Protein AF-A0A2N5EE15-F1 (afdb_monomer_lite)

pLDDT: mean 78.28, std 14.65, range [35.31, 95.31]

Organism: NCBI:txid2060067

Foldseek 3Di:
DDFAKDADDWDWDDDPDPPDIDIDGHPIDGPPDPDVVVVCVVDDVVVVCVVCVVVVDDDDDDPPPPD

Secondary structure (DSSP, 8-state):
----EE-SEEEEEE-SSTT-EEEEEES-EETT---HHHHHTTS-HHHHHHHHHHTT-----------

Structure (mmCIF, N/CA/C/O backbone):
data_AF-A0A2N5EE15-F1
#
_entry.id   AF-A0A2N5EE15-F1
#
loop_
_atom_site.group_PDB
_atom_site.id
_atom_site.type_symbol
_atom_site.label_atom_id
_atom_site.label_alt_id
_atom_site.label_comp_id
_atom_site.label_asym_id
_atom_site.label_entity_id
_atom_site.label_seq_id
_atom_site.pdbx_PDB_ins_code
_atom_site.Cartn_x
_atom_site.Cartn_y
_atom_site.Cartn_z
_atom_site.occupancy
_atom_site.B_iso_or_equiv
_atom_site.auth_seq_id
_atom_site.auth_comp_id
_atom_site.auth_asym_id
_atom_site.auth_atom_id
_atom_site.pdbx_PDB_model_num
ATOM 1 N N . MET A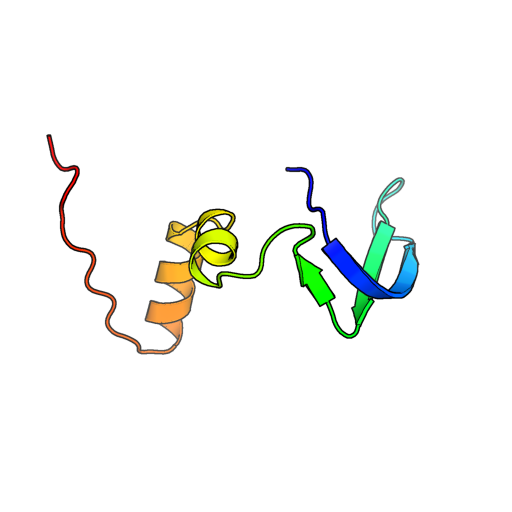 1 1 ? -0.359 10.199 2.869 1.00 54.41 1 MET A N 1
ATOM 2 C CA . MET A 1 1 ? -1.450 9.381 2.297 1.00 54.41 1 MET A CA 1
ATOM 3 C C . MET A 1 1 ? -2.137 8.637 3.433 1.00 54.41 1 MET A C 1
ATOM 5 O O . MET A 1 1 ? -1.434 8.199 4.334 1.00 54.41 1 MET A O 1
ATOM 9 N N . ASN A 1 2 ? -3.468 8.526 3.421 1.00 65.06 2 ASN A N 1
ATOM 10 C CA . ASN A 1 2 ? -4.217 7.779 4.438 1.00 65.06 2 ASN A CA 1
ATOM 11 C C . ASN A 1 2 ? -4.680 6.451 3.833 1.00 65.06 2 ASN A C 1
ATOM 13 O O . ASN A 1 2 ? -5.516 6.466 2.935 1.00 65.06 2 ASN A O 1
ATOM 17 N N . LEU A 1 3 ? -4.149 5.329 4.320 1.00 71.19 3 LEU A N 1
ATOM 18 C CA . LEU A 1 3 ? -4.546 3.989 3.884 1.00 71.19 3 LEU A CA 1
ATOM 19 C C . LEU A 1 3 ? -5.691 3.481 4.772 1.00 71.19 3 LEU A C 1
ATOM 21 O O . LEU A 1 3 ? -5.547 3.454 5.994 1.00 71.19 3 LEU A O 1
ATOM 25 N N . LYS A 1 4 ? -6.823 3.090 4.175 1.00 79.31 4 LYS A N 1
ATOM 26 C CA . LYS A 1 4 ? -7.968 2.496 4.887 1.00 79.31 4 LYS A CA 1
ATOM 27 C C . LYS A 1 4 ? -8.191 1.069 4.397 1.00 79.31 4 LYS A C 1
ATOM 29 O O . LYS A 1 4 ? -8.303 0.846 3.196 1.00 79.31 4 LYS A O 1
ATOM 34 N N . PHE A 1 5 ? -8.282 0.118 5.318 1.00 82.19 5 PHE A N 1
ATOM 35 C CA . PHE A 1 5 ? -8.455 -1.296 4.996 1.00 82.19 5 PHE A CA 1
ATOM 36 C C . PHE A 1 5 ? -9.287 -2.028 6.054 1.00 82.19 5 PHE A C 1
ATOM 38 O O . PHE A 1 5 ? -9.326 -1.623 7.215 1.00 82.19 5 PHE A O 1
ATOM 45 N N . GLU A 1 6 ? -9.956 -3.095 5.633 1.00 84.44 6 GLU A N 1
ATOM 46 C CA . GLU A 1 6 ? -10.514 -4.144 6.481 1.00 84.44 6 GLU A CA 1
ATOM 47 C C . GLU A 1 6 ? -9.497 -5.281 6.595 1.00 84.44 6 GLU A C 1
ATOM 49 O O . GLU A 1 6 ? -8.765 -5.578 5.653 1.00 84.44 6 GLU A O 1
ATOM 54 N N . CYS A 1 7 ? -9.412 -5.911 7.761 1.00 87.56 7 CYS A N 1
ATOM 55 C CA . CYS A 1 7 ? -8.540 -7.063 7.975 1.00 87.56 7 CYS A CA 1
ATOM 56 C C . CYS A 1 7 ? -9.123 -7.961 9.062 1.00 87.56 7 CYS A C 1
ATOM 58 O O . CYS A 1 7 ? -9.920 -7.499 9.884 1.00 87.56 7 CYS A O 1
ATOM 60 N N . ARG A 1 8 ? -8.716 -9.233 9.087 1.00 88.81 8 ARG A N 1
ATOM 61 C CA . ARG A 1 8 ? -9.102 -10.146 10.171 1.00 88.81 8 ARG A CA 1
ATOM 62 C C . ARG A 1 8 ? -8.284 -9.893 11.432 1.00 88.81 8 ARG A C 1
ATOM 64 O O . ARG A 1 8 ? -8.839 -9.838 12.524 1.00 88.81 8 ARG A O 1
ATOM 71 N N . ASP A 1 9 ? -6.975 -9.734 11.263 1.00 91.62 9 ASP A N 1
ATOM 72 C CA . ASP A 1 9 ? -6.026 -9.585 12.359 1.00 91.62 9 ASP A CA 1
ATOM 73 C C . ASP A 1 9 ? -5.122 -8.381 12.116 1.00 91.62 9 ASP A C 1
ATOM 75 O O . ASP A 1 9 ? -4.600 -8.198 11.014 1.00 91.62 9 ASP A O 1
ATOM 79 N N . VAL A 1 10 ? -4.880 -7.604 13.175 1.00 94.56 10 VAL A N 1
ATOM 80 C CA . VAL A 1 10 ? -3.934 -6.487 13.161 1.00 94.56 10 VAL A CA 1
ATOM 81 C C . VAL A 1 10 ? -2.925 -6.634 14.295 1.00 94.56 10 VAL A C 1
ATOM 83 O O . VAL A 1 10 ? -3.272 -6.924 15.442 1.00 94.56 10 VAL A O 1
ATOM 86 N N . ARG A 1 11 ? -1.649 -6.413 13.987 1.00 95.25 11 ARG A N 1
ATOM 87 C CA . ARG A 1 11 ? -0.567 -6.297 14.964 1.00 95.25 11 ARG A CA 1
ATOM 88 C C . ARG A 1 11 ? 0.125 -4.964 14.779 1.00 95.25 11 ARG A C 1
ATOM 90 O O . ARG A 1 11 ? 0.599 -4.641 13.695 1.00 95.25 11 ARG A O 1
ATOM 97 N N . VAL A 1 12 ? 0.224 -4.217 15.870 1.00 95.31 12 VAL A N 1
ATOM 98 C CA . VAL A 1 12 ? 0.927 -2.937 15.898 1.00 95.31 12 VAL A CA 1
ATOM 99 C C . VAL A 1 12 ? 2.187 -3.094 16.734 1.00 95.31 12 VAL A C 1
ATOM 101 O O . VAL A 1 12 ? 2.144 -3.613 17.850 1.00 95.31 12 VAL A O 1
ATOM 104 N N . ARG A 1 13 ? 3.322 -2.663 16.186 1.00 93.94 13 ARG A N 1
ATOM 105 C CA . ARG A 1 13 ? 4.628 -2.683 16.851 1.00 93.94 13 ARG A CA 1
ATOM 106 C C . ARG A 1 13 ? 5.284 -1.306 16.764 1.00 93.94 13 ARG A C 1
ATOM 108 O O . ARG A 1 13 ? 5.022 -0.581 15.805 1.00 93.94 13 ARG A O 1
ATOM 115 N N . PRO A 1 14 ? 6.157 -0.938 17.714 1.00 95.06 14 PRO A N 1
ATOM 116 C CA . PRO A 1 14 ? 6.973 0.262 17.580 1.00 95.06 14 PRO A CA 1
ATOM 117 C C . PRO A 1 14 ? 7.803 0.236 16.289 1.00 95.06 14 PRO A C 1
ATOM 119 O O . PRO A 1 14 ? 8.326 -0.809 15.891 1.00 95.06 14 PRO A O 1
ATOM 122 N N . GLY A 1 15 ? 7.892 1.385 15.622 1.00 91.56 15 GLY A N 1
ATOM 123 C CA . GLY A 1 15 ? 8.765 1.604 14.474 1.00 91.56 15 GLY A CA 1
ATOM 124 C C . GLY A 1 15 ? 10.223 1.815 14.878 1.00 91.56 15 GLY A C 1
ATOM 125 O O . GLY A 1 15 ? 10.602 1.649 16.037 1.00 91.56 15 GLY A O 1
ATOM 126 N N . VAL A 1 16 ? 11.061 2.161 13.898 1.00 91.25 16 VAL A N 1
ATOM 127 C CA . VAL A 1 16 ? 12.493 2.400 14.143 1.00 91.25 16 VAL A CA 1
ATOM 128 C C . VAL A 1 16 ? 12.709 3.806 14.701 1.00 91.25 16 VAL A C 1
ATOM 130 O O . VAL A 1 16 ? 13.601 4.005 15.525 1.00 91.25 16 VAL A O 1
ATOM 133 N N . ARG A 1 17 ? 11.895 4.784 14.281 1.00 94.38 17 ARG A N 1
ATOM 134 C CA . ARG A 1 17 ? 11.986 6.171 14.753 1.00 94.38 17 ARG A CA 1
ATOM 135 C C . ARG A 1 17 ? 10.913 6.488 15.788 1.00 94.38 17 ARG A C 1
ATOM 137 O O . ARG A 1 17 ? 9.851 5.868 15.837 1.00 94.38 17 ARG A O 1
ATOM 144 N N . LEU A 1 18 ? 11.190 7.500 16.607 1.00 90.94 18 LEU A N 1
ATOM 145 C CA . LEU A 1 18 ? 10.240 8.001 17.593 1.00 90.94 18 LEU A CA 1
ATOM 146 C C . LEU A 1 18 ? 8.956 8.479 16.898 1.00 90.94 18 LEU A C 1
ATOM 148 O O . LEU A 1 18 ? 9.011 9.312 15.998 1.00 90.94 18 LEU A O 1
ATOM 152 N N . GLY A 1 19 ? 7.812 7.953 17.337 1.00 92.12 19 GLY A N 1
ATOM 153 C CA . GLY A 1 19 ? 6.500 8.264 16.764 1.00 92.12 19 GLY A CA 1
ATOM 154 C C . GLY A 1 19 ? 6.091 7.385 15.577 1.00 92.12 19 GLY A C 1
ATOM 155 O O . GLY A 1 19 ? 4.954 7.490 15.127 1.00 92.12 19 GLY A O 1
ATOM 156 N N . GLU A 1 20 ? 6.966 6.498 15.093 1.00 93.88 20 GLU A N 1
ATOM 157 C CA . GLU A 1 20 ? 6.605 5.514 14.072 1.00 93.88 20 GLU A CA 1
ATOM 158 C C . GLU A 1 20 ? 5.997 4.256 14.693 1.00 93.88 20 GLU A C 1
ATOM 160 O O . GLU A 1 20 ? 6.418 3.780 15.751 1.00 93.88 20 GLU A O 1
ATOM 165 N N . PHE A 1 21 ? 5.061 3.655 13.962 1.00 93.19 21 PHE A N 1
ATOM 166 C CA . PHE A 1 21 ? 4.502 2.345 14.263 1.00 93.19 21 PHE A CA 1
ATOM 167 C C . PHE A 1 21 ? 4.494 1.500 12.994 1.00 93.19 21 PHE A C 1
ATOM 169 O O . PHE A 1 21 ? 4.207 1.994 11.905 1.00 93.19 21 PHE A O 1
ATOM 176 N N . LYS A 1 22 ? 4.804 0.213 13.138 1.00 92.31 22 LYS A N 1
ATOM 177 C CA . LYS A 1 22 ? 4.614 -0.791 12.094 1.00 92.31 22 LYS A CA 1
ATOM 178 C C . LYS A 1 22 ? 3.276 -1.470 12.319 1.00 92.31 22 LYS A C 1
ATOM 180 O O . LYS A 1 22 ? 3.017 -1.966 13.415 1.00 92.31 22 LYS A O 1
ATOM 185 N N . VAL A 1 23 ? 2.457 -1.495 11.278 1.00 91.62 23 VAL A N 1
ATOM 186 C CA . VAL A 1 23 ? 1.171 -2.188 11.266 1.00 91.62 23 VAL A CA 1
ATOM 187 C C . VAL A 1 23 ? 1.311 -3.393 10.342 1.00 91.62 23 VAL A C 1
ATOM 189 O O . VAL A 1 23 ? 1.530 -3.237 9.147 1.00 91.62 23 VAL A O 1
ATOM 192 N N . GLU A 1 24 ? 1.233 -4.591 10.912 1.00 90.81 24 GLU A N 1
ATOM 193 C CA . GLU A 1 24 ? 1.145 -5.857 10.182 1.00 90.81 24 GLU A CA 1
ATOM 194 C C . GLU A 1 24 ? -0.318 -6.310 10.229 1.00 90.81 24 GLU A C 1
ATOM 196 O O . GLU A 1 24 ? -0.870 -6.471 11.319 1.00 90.81 24 GLU A O 1
ATOM 201 N N . ALA A 1 25 ? -0.952 -6.506 9.075 1.00 89.94 25 ALA A N 1
ATOM 202 C CA . ALA A 1 25 ? -2.344 -6.937 8.986 1.00 89.94 25 ALA A CA 1
ATOM 203 C C . ALA A 1 25 ? -2.467 -8.191 8.107 1.00 89.94 25 ALA A C 1
ATOM 205 O O . ALA A 1 25 ? -1.744 -8.320 7.118 1.00 89.94 25 ALA A O 1
ATOM 206 N N . ALA A 1 26 ? -3.348 -9.120 8.484 1.00 86.31 26 ALA A N 1
ATOM 207 C CA . ALA A 1 26 ? -3.596 -10.368 7.756 1.00 86.31 26 ALA A CA 1
ATOM 208 C C . ALA A 1 26 ? -5.023 -10.413 7.194 1.00 86.31 26 ALA A C 1
ATOM 210 O O . ALA A 1 26 ? -5.941 -9.831 7.779 1.00 86.31 26 ALA A O 1
ATOM 211 N N . ASP A 1 27 ? -5.191 -11.118 6.069 1.00 82.50 27 ASP A N 1
ATOM 212 C CA . ASP A 1 27 ? -6.438 -11.175 5.292 1.00 82.50 27 ASP A CA 1
ATOM 213 C C . ASP A 1 27 ? -6.995 -9.768 5.013 1.00 82.50 27 ASP A C 1
ATOM 215 O O . ASP A 1 27 ? -8.123 -9.436 5.376 1.00 82.50 27 ASP A O 1
ATOM 219 N N . VAL A 1 28 ? -6.145 -8.910 4.441 1.00 76.25 28 VAL A N 1
ATOM 220 C CA . VAL A 1 28 ? -6.443 -7.493 4.211 1.00 76.25 28 VAL A CA 1
ATOM 221 C C . VAL A 1 28 ? -7.228 -7.308 2.917 1.00 76.25 28 VAL A C 1
ATOM 223 O O . VAL A 1 28 ? -6.806 -7.777 1.863 1.00 76.25 28 VAL A O 1
ATOM 226 N N . ALA A 1 29 ? -8.311 -6.543 2.992 1.00 74.06 29 ALA A N 1
ATOM 227 C CA . ALA A 1 29 ? -9.002 -5.951 1.853 1.00 74.06 29 ALA A CA 1
ATOM 228 C C . ALA A 1 29 ? -9.022 -4.429 2.031 1.00 74.06 29 ALA A C 1
ATOM 230 O O . ALA A 1 29 ? -9.176 -3.939 3.147 1.00 74.06 29 ALA A O 1
ATOM 231 N N . LEU A 1 30 ? -8.861 -3.641 0.968 1.00 73.56 30 LEU A N 1
ATOM 232 C CA . LEU A 1 30 ? -8.987 -2.186 1.106 1.00 73.56 30 LEU A CA 1
ATOM 233 C C . LEU A 1 30 ? -10.445 -1.805 1.416 1.00 73.56 30 LEU A C 1
ATOM 235 O O . LEU A 1 30 ? -11.388 -2.366 0.863 1.00 73.56 30 LEU A O 1
ATOM 239 N N . TYR A 1 31 ? -10.636 -0.871 2.350 1.00 61.12 31 TYR A N 1
ATOM 240 C CA . TYR A 1 31 ? -11.949 -0.566 2.922 1.00 61.12 31 TYR A CA 1
ATOM 241 C C . TYR A 1 31 ? -12.833 0.091 1.858 1.00 61.12 31 TYR A C 1
ATOM 243 O O . TYR A 1 31 ? -12.499 1.169 1.367 1.00 61.12 31 TYR A O 1
ATOM 251 N N . GLY A 1 32 ? -13.967 -0.534 1.534 1.00 61.44 32 GLY A N 1
ATOM 252 C CA . GLY A 1 32 ? -14.919 -0.024 0.542 1.00 61.44 32 GLY A CA 1
ATOM 253 C C . GLY A 1 32 ? -14.538 -0.284 -0.919 1.00 61.44 32 GLY A C 1
ATOM 254 O O . GLY A 1 32 ? -15.068 0.389 -1.799 1.00 61.44 32 GLY A O 1
ATOM 255 N N . GLN A 1 33 ? -13.625 -1.220 -1.191 1.00 56.44 33 GLN A N 1
ATOM 256 C CA . GLN A 1 33 ? -13.138 -1.514 -2.541 1.00 56.44 33 GLN A CA 1
ATOM 257 C C . GLN A 1 33 ? -13.209 -3.021 -2.798 1.00 56.44 33 GLN A C 1
ATOM 259 O O . GLN A 1 33 ? -12.632 -3.812 -2.057 1.00 56.44 33 GLN A O 1
ATOM 264 N N . SER A 1 34 ? -13.939 -3.414 -3.840 1.00 58.78 34 SER A N 1
ATOM 265 C CA . SER A 1 34 ? -14.053 -4.811 -4.303 1.00 58.78 34 SER A CA 1
ATOM 266 C C . SER A 1 34 ? -13.540 -4.996 -5.737 1.00 58.78 34 SER A C 1
ATOM 268 O O . SER A 1 34 ? -13.670 -6.083 -6.295 1.00 58.78 34 SER A O 1
ATOM 270 N N . ASP A 1 35 ? -12.948 -3.945 -6.317 1.00 67.12 35 ASP A N 1
ATOM 271 C CA . ASP A 1 35 ? -12.382 -3.922 -7.666 1.00 67.12 35 ASP A CA 1
ATOM 272 C C . ASP A 1 35 ? -10.867 -3.675 -7.598 1.00 67.12 35 ASP A C 1
ATOM 274 O O . ASP A 1 35 ? -10.403 -2.627 -7.141 1.00 67.12 35 ASP A O 1
ATOM 278 N N . ASP A 1 36 ? -10.094 -4.643 -8.087 1.00 66.44 36 ASP A N 1
ATOM 279 C CA . ASP A 1 36 ? -8.631 -4.616 -8.124 1.00 66.44 36 ASP A CA 1
ATOM 280 C C . ASP A 1 36 ? -8.069 -3.388 -8.866 1.00 66.44 36 ASP A C 1
ATOM 282 O O . ASP A 1 36 ? -6.975 -2.914 -8.551 1.00 66.44 36 ASP A O 1
ATOM 286 N N . ARG A 1 37 ? -8.807 -2.817 -9.830 1.00 68.62 37 ARG A N 1
ATOM 287 C CA . ARG A 1 37 ? -8.376 -1.604 -10.551 1.00 68.62 37 ARG A CA 1
ATOM 288 C C . ARG A 1 37 ? -8.379 -0.366 -9.664 1.00 68.62 37 ARG A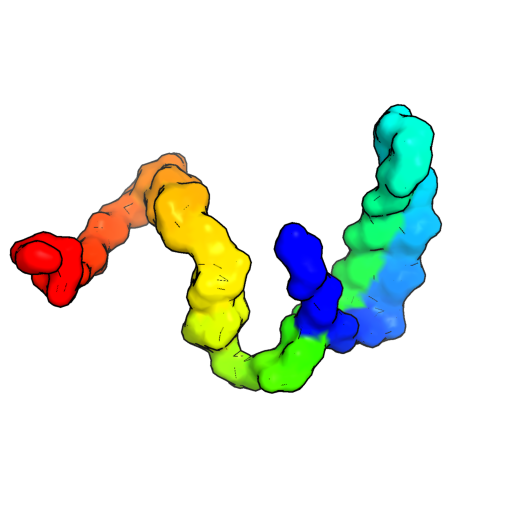 C 1
ATOM 290 O O . ARG A 1 37 ? -7.534 0.510 -9.829 1.00 68.62 37 ARG A O 1
ATOM 297 N N . GLU A 1 38 ? -9.319 -0.299 -8.732 1.00 64.19 38 GLU A N 1
ATOM 298 C CA . GLU A 1 38 ? -9.474 0.821 -7.805 1.00 64.19 38 GLU A CA 1
ATOM 299 C C . GLU A 1 38 ? -8.435 0.762 -6.668 1.00 64.19 38 GLU A C 1
ATOM 301 O O . GLU A 1 38 ? -8.041 1.778 -6.099 1.00 64.19 38 GLU A O 1
ATOM 306 N N . ILE A 1 39 ? -7.903 -0.434 -6.408 1.00 69.38 39 ILE A N 1
ATOM 307 C CA . ILE A 1 39 ? -6.733 -0.654 -5.554 1.00 69.38 39 ILE A CA 1
ATOM 308 C C . ILE A 1 39 ? -5.452 -0.197 -6.264 1.00 69.38 39 ILE A C 1
ATOM 310 O O . ILE A 1 39 ? -4.656 0.550 -5.693 1.00 69.38 39 ILE A O 1
ATOM 314 N N . LEU A 1 40 ? -5.254 -0.615 -7.520 1.00 71.00 40 LEU A N 1
ATOM 315 C CA . LEU A 1 40 ? -4.065 -0.269 -8.307 1.00 71.00 40 LEU A CA 1
ATOM 316 C C . LEU A 1 40 ? -3.935 1.239 -8.562 1.00 71.00 40 LEU A C 1
ATOM 318 O O . LEU A 1 40 ? -2.817 1.742 -8.635 1.00 71.00 40 LEU A O 1
ATOM 322 N N . SER A 1 41 ? -5.049 1.970 -8.654 1.00 66.06 41 SER A N 1
ATOM 323 C CA . SER A 1 41 ? -5.047 3.427 -8.855 1.00 66.06 41 SER A CA 1
ATOM 324 C C . SER A 1 41 ? -4.567 4.229 -7.638 1.00 66.06 41 SER A C 1
ATOM 326 O O . SER A 1 41 ? -4.265 5.414 -7.769 1.00 66.06 41 SER A O 1
ATOM 328 N N . GLN A 1 42 ? -4.483 3.602 -6.461 1.00 67.12 42 GLN A N 1
ATOM 329 C CA . GLN A 1 42 ? -3.979 4.231 -5.236 1.00 67.12 42 GLN A CA 1
ATOM 330 C C . GLN A 1 42 ? -2.461 4.089 -5.072 1.00 67.12 42 GLN A C 1
ATOM 332 O O . GLN A 1 42 ? -1.885 4.692 -4.165 1.00 67.12 42 GLN A O 1
ATOM 337 N N . LEU A 1 43 ? -1.817 3.282 -5.917 1.00 74.69 43 LEU A N 1
ATOM 338 C CA . LEU A 1 43 ? -0.369 3.110 -5.941 1.00 74.69 43 LEU A CA 1
ATOM 339 C C . LEU A 1 43 ? 0.268 4.141 -6.876 1.00 74.69 43 LEU A C 1
ATOM 341 O O . LEU A 1 43 ? -0.359 4.594 -7.836 1.00 74.69 43 LEU A O 1
ATOM 345 N N . ASP A 1 44 ? 1.533 4.488 -6.630 1.00 78.50 44 ASP A N 1
ATOM 346 C CA . ASP A 1 44 ? 2.304 5.224 -7.628 1.00 78.50 44 ASP A CA 1
ATOM 347 C C . ASP A 1 44 ? 2.554 4.299 -8.820 1.00 78.50 44 ASP A C 1
ATOM 349 O O . ASP A 1 44 ? 3.329 3.340 -8.75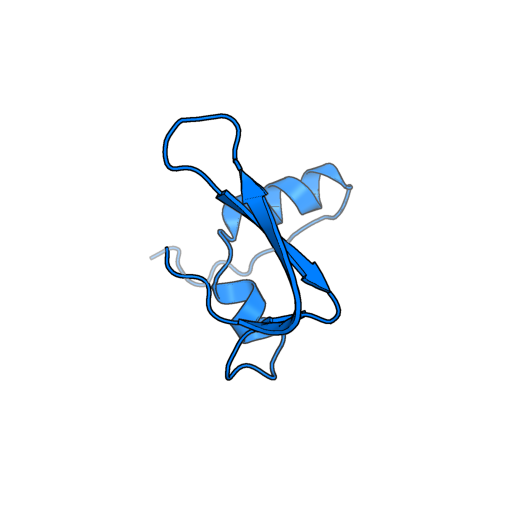0 1.00 78.50 44 ASP A O 1
ATOM 353 N N . ILE A 1 45 ? 1.860 4.574 -9.923 1.00 79.56 45 ILE A N 1
ATOM 354 C CA . ILE A 1 45 ? 1.948 3.751 -11.124 1.00 79.56 45 ILE A CA 1
ATOM 355 C C . ILE A 1 45 ? 3.376 3.714 -11.682 1.00 79.56 45 ILE A C 1
ATOM 357 O O . ILE A 1 45 ? 3.757 2.720 -12.293 1.00 79.56 45 ILE A O 1
ATOM 361 N N . THR A 1 46 ? 4.187 4.745 -11.429 1.00 82.38 46 THR A N 1
ATOM 362 C CA . THR A 1 46 ? 5.596 4.796 -11.835 1.00 82.38 46 THR A CA 1
ATOM 363 C C . THR A 1 46 ? 6.395 3.719 -11.112 1.00 82.38 46 THR A C 1
ATOM 365 O O . THR A 1 46 ? 7.049 2.908 -11.764 1.00 82.38 46 THR A O 1
ATOM 368 N N . GLU A 1 47 ? 6.270 3.639 -9.784 1.00 82.62 47 GLU A N 1
ATOM 369 C CA . GLU A 1 47 ? 6.950 2.618 -8.977 1.00 82.62 47 GLU A CA 1
ATOM 370 C C . GLU A 1 47 ? 6.496 1.202 -9.363 1.00 82.62 47 GLU A C 1
ATOM 372 O O . GLU A 1 47 ? 7.307 0.277 -9.454 1.00 82.62 47 GLU A O 1
ATOM 377 N N . VAL A 1 48 ? 5.200 1.026 -9.650 1.00 83.81 48 VAL A N 1
ATOM 378 C CA . VAL A 1 48 ? 4.643 -0.259 -10.101 1.00 83.81 48 VAL A CA 1
ATOM 379 C C . VAL A 1 48 ? 5.226 -0.668 -11.458 1.00 83.81 48 VAL A C 1
ATOM 381 O O . VAL A 1 48 ? 5.625 -1.822 -11.635 1.00 83.81 48 VAL A O 1
ATOM 384 N N . VAL A 1 49 ? 5.307 0.261 -12.416 1.00 87.19 49 VAL A N 1
ATOM 385 C CA . VAL A 1 49 ? 5.875 0.013 -13.751 1.00 87.19 49 VAL A CA 1
ATOM 386 C C . VAL A 1 49 ? 7.368 -0.304 -13.665 1.00 87.19 49 VAL A C 1
ATOM 388 O O . VAL A 1 49 ? 7.819 -1.257 -14.303 1.00 87.19 49 VAL A O 1
ATOM 391 N N . GLU A 1 50 ? 8.130 0.438 -12.861 1.00 86.62 50 GLU A N 1
ATOM 392 C CA . GLU A 1 50 ? 9.560 0.189 -12.645 1.00 86.62 50 GLU A CA 1
ATOM 393 C C . GLU A 1 50 ? 9.811 -1.191 -12.030 1.00 86.62 50 GLU A C 1
ATOM 395 O O . GLU A 1 50 ? 10.684 -1.935 -12.489 1.00 86.62 50 GLU A O 1
ATOM 400 N N . TRP A 1 51 ? 9.006 -1.579 -11.037 1.00 88.44 51 TRP A N 1
ATOM 401 C CA . TRP A 1 51 ? 9.092 -2.906 -10.438 1.00 88.44 51 TRP A CA 1
ATOM 402 C C . TRP A 1 51 ? 8.777 -4.016 -11.451 1.00 88.44 51 TRP A C 1
ATOM 404 O O . TRP A 1 51 ? 9.546 -4.973 -11.563 1.00 88.44 51 TRP A O 1
ATOM 414 N N . LEU A 1 52 ? 7.699 -3.877 -12.235 1.00 88.62 52 LEU A N 1
ATOM 415 C CA . LEU A 1 52 ? 7.319 -4.846 -13.274 1.00 88.62 52 LEU A CA 1
ATOM 416 C C . LEU A 1 52 ? 8.412 -5.007 -14.338 1.00 88.62 52 LEU A C 1
ATOM 418 O O . LEU A 1 52 ? 8.749 -6.135 -14.708 1.00 88.62 52 LEU A O 1
ATOM 422 N N . ALA A 1 53 ? 9.006 -3.899 -14.78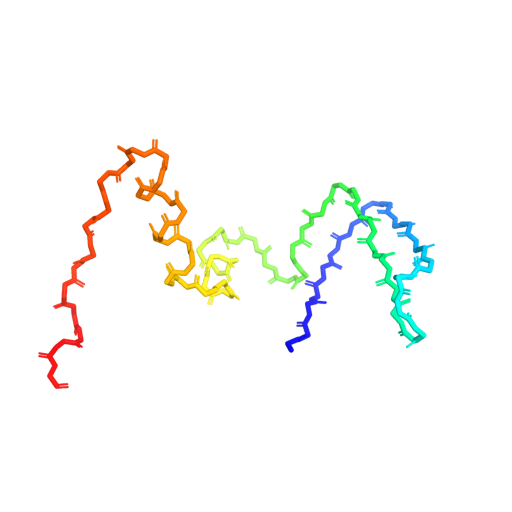5 1.00 89.75 53 ALA A N 1
ATOM 423 C CA . ALA A 1 53 ? 10.133 -3.919 -15.711 1.00 89.75 53 ALA A CA 1
ATOM 424 C C . ALA A 1 53 ? 11.347 -4.649 -15.108 1.00 89.75 53 ALA A C 1
ATOM 426 O O . ALA A 1 53 ? 11.970 -5.474 -15.779 1.00 89.75 53 ALA A O 1
ATOM 427 N N . GLY A 1 54 ? 11.639 -4.423 -13.822 1.00 88.38 54 GLY A N 1
ATOM 428 C CA . GLY A 1 54 ? 12.696 -5.125 -13.087 1.00 88.38 54 GLY A CA 1
ATOM 429 C C . GLY A 1 54 ? 12.480 -6.640 -12.963 1.00 88.38 54 GLY A C 1
ATOM 430 O O . GLY A 1 54 ? 13.450 -7.388 -12.867 1.00 88.38 54 GLY A O 1
ATOM 431 N N . GLN A 1 55 ? 11.231 -7.110 -13.018 1.00 89.75 55 GLN A N 1
ATOM 432 C CA . GLN A 1 55 ? 10.885 -8.538 -13.049 1.00 89.75 55 GLN A CA 1
ATOM 433 C C . GLN A 1 55 ? 10.917 -9.146 -14.468 1.00 89.75 55 GLN A C 1
ATOM 435 O O . GLN A 1 55 ? 10.644 -10.334 -14.633 1.00 89.75 55 GLN A O 1
ATOM 440 N N . GLY A 1 56 ? 11.252 -8.360 -15.499 1.00 90.56 56 GLY A N 1
ATOM 441 C CA . GLY A 1 56 ? 11.332 -8.813 -16.891 1.00 90.56 56 GLY A CA 1
ATOM 442 C C . GLY A 1 56 ? 10.013 -8.742 -17.667 1.00 90.56 56 GLY A C 1
ATOM 443 O O . GLY A 1 56 ? 9.945 -9.247 -18.789 1.00 90.56 56 GLY A O 1
ATOM 444 N N . TYR A 1 57 ? 8.971 -8.114 -17.111 1.00 88.56 57 TYR A N 1
ATOM 445 C CA . TYR A 1 57 ? 7.740 -7.848 -17.853 1.00 88.56 57 TYR A CA 1
ATOM 446 C C . TYR A 1 57 ? 7.920 -6.656 -18.797 1.00 88.56 57 TYR A C 1
ATOM 448 O O . TYR A 1 57 ? 8.544 -5.653 -18.457 1.00 88.56 57 TYR A O 1
ATOM 456 N N . SER A 1 58 ? 7.323 -6.746 -19.987 1.00 87.19 58 SER A N 1
ATOM 457 C CA . SER A 1 58 ? 7.209 -5.610 -20.902 1.00 87.19 58 SER A CA 1
ATOM 458 C C . SER A 1 58 ? 5.875 -4.910 -20.659 1.00 87.19 58 SER A C 1
ATOM 460 O O . SER A 1 58 ? 4.816 -5.469 -20.947 1.00 87.19 58 SER A O 1
ATOM 462 N N . VAL A 1 59 ? 5.921 -3.702 -20.097 1.00 81.31 59 VAL A N 1
ATOM 463 C CA . VAL A 1 59 ? 4.730 -2.882 -19.851 1.00 81.31 59 VAL A CA 1
ATOM 464 C C . VAL A 1 59 ? 4.559 -1.897 -21.004 1.00 81.31 59 VAL A C 1
ATOM 466 O O . VAL A 1 59 ? 5.445 -1.095 -21.283 1.00 81.31 59 VAL A O 1
ATOM 469 N N . THR A 1 60 ? 3.413 -1.955 -21.680 1.00 79.62 60 THR A N 1
ATOM 470 C CA . THR A 1 60 ? 3.025 -1.003 -22.729 1.00 79.62 60 THR A CA 1
ATOM 471 C C . THR A 1 60 ? 1.818 -0.211 -22.246 1.00 79.62 60 THR A C 1
ATOM 473 O O . THR A 1 60 ? 0.719 -0.745 -22.127 1.00 79.62 60 THR A O 1
ATOM 476 N N . ALA A 1 61 ? 2.027 1.067 -21.928 1.00 66.00 61 ALA A N 1
ATOM 477 C CA . ALA A 1 61 ? 0.937 1.983 -21.616 1.00 66.00 61 ALA A CA 1
ATOM 478 C C . ALA A 1 61 ? 0.425 2.620 -22.922 1.00 66.00 61 ALA A C 1
ATOM 480 O O . ALA A 1 61 ? 1.235 3.169 -23.676 1.00 66.00 61 ALA A O 1
ATOM 481 N N . PRO A 1 62 ? -0.887 2.579 -23.216 1.00 60.22 62 PRO A N 1
ATOM 482 C CA . PRO A 1 62 ? -1.466 3.415 -24.260 1.00 60.22 62 PRO A CA 1
ATOM 483 C C . PRO A 1 62 ? -1.204 4.888 -23.918 1.00 60.22 62 PRO A C 1
ATOM 485 O O . PRO A 1 62 ? -1.546 5.346 -22.829 1.00 60.22 62 PRO A O 1
ATOM 488 N N . GLN A 1 63 ? -0.570 5.637 -24.822 1.00 55.47 63 GLN A N 1
ATOM 489 C CA . GLN A 1 63 ? -0.386 7.082 -24.668 1.00 55.47 63 GLN A CA 1
ATOM 490 C C . GLN A 1 63 ? -1.734 7.798 -24.859 1.00 55.47 63 GLN A C 1
ATOM 492 O O . GLN A 1 63 ? -2.007 8.300 -25.942 1.00 55.47 63 GLN A O 1
ATOM 497 N N . GLU A 1 64 ? -2.596 7.849 -23.841 1.00 54.12 64 GLU A N 1
ATOM 498 C CA . GLU A 1 64 ? -3.831 8.658 -23.911 1.00 54.12 64 GLU A CA 1
ATOM 499 C C . GLU A 1 64 ? -3.678 10.086 -23.358 1.00 54.12 64 GLU A C 1
ATOM 501 O O . GLU A 1 64 ? -4.566 10.909 -23.555 1.00 54.12 64 GLU A O 1
ATOM 506 N N . HIS A 1 65 ? -2.530 10.450 -22.772 1.00 45.62 65 HIS A N 1
ATOM 507 C CA . HIS A 1 65 ? -2.284 11.815 -22.275 1.00 45.62 65 HIS A CA 1
ATOM 508 C C . HIS A 1 65 ? -0.897 12.364 -22.639 1.00 45.62 65 HIS A C 1
ATOM 510 O O . HIS A 1 65 ? -0.138 12.808 -21.782 1.00 45.62 65 HIS A O 1
ATOM 516 N N . ALA A 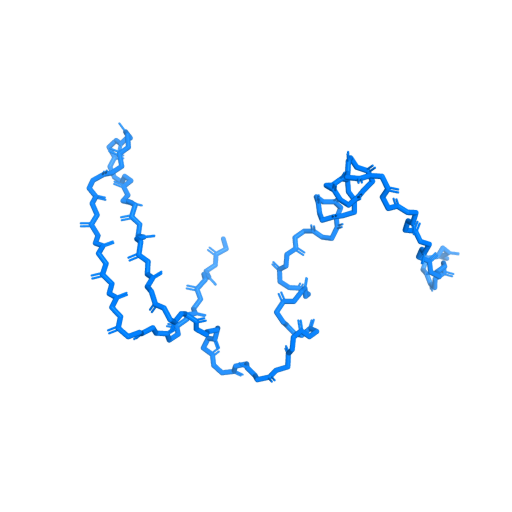1 66 ? -0.569 12.354 -23.932 1.00 39.12 66 ALA A N 1
ATOM 517 C CA . ALA A 1 66 ? 0.437 13.253 -24.497 1.00 39.12 66 ALA A CA 1
ATOM 518 C C . ALA A 1 66 ? -0.279 14.351 -25.307 1.00 39.12 66 ALA A C 1
ATOM 520 O O . ALA A 1 66 ? -0.311 14.297 -26.535 1.00 39.12 66 ALA A O 1
ATOM 521 N N . ALA A 1 67 ? -0.909 15.302 -24.613 1.00 35.31 67 ALA A N 1
ATOM 522 C CA . ALA A 1 67 ? -1.417 16.553 -25.181 1.00 35.31 67 ALA A CA 1
ATO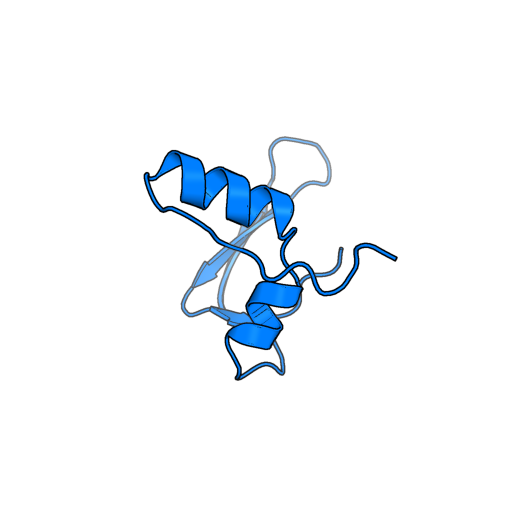M 523 C C . ALA A 1 67 ? -1.375 17.661 -24.125 1.00 35.31 67 ALA A C 1
ATOM 525 O O . ALA A 1 67 ? -1.852 17.400 -22.997 1.00 35.31 67 ALA A O 1
#

Sequence (67 aa):
MNLKFECRDVRVRPGVRLGEFKVEAADVALYGQSDDREILSQLDITEVVEWLAGQGYSVTAPQEHAA

Radius of gyration: 16.28 Å; chains: 1; bounding box: 28×28×43 Å